Protein AF-Q61IX2-F1 (afdb_monomer)

Sequence (145 aa):
MGKKSEKKVVEETMEVDEQPAVEPEAVPEEEPEVEDEDLNVPKKKKMEILDPKSFEQDPSNLTLILYEEDHTIGNSIKHILSRMDEVEFCGYNVPHPLEDKILFRVQTKDGINALEVLVKAFESVEQVFSTIRGKFEAAYEKSIA

Secondary structure (DSSP, 8-state):
--------------------------------------TTS----SEEES-HHHHHH-TTEEEEEEET--HHHHHHHHHHHTT-TTEEEEEEE-S-TTS-EEEEEEEEPTTS-HHHHHHHHHHHHHHHHHHHHHHHHHHHHHHH-

Radius of gyration: 29.68 Å; Cα contacts (8 Å, |Δi|>4): 144; chains: 1; bounding box: 91×35×75 Å

Nearest PDB structures (foldseek):
  8bws-assembly1_K  TM=9.337E-01  e=1.322E-09  Saccharomyces cerevisiae S288C
  7aoc-assembly1_K  TM=9.632E-01  e=2.672E-09  Schizosaccharomyces pombe 972h-
  7ae1-assembly1_K  TM=9.521E-01  e=2.672E-09  Homo sapiens
  7vba-asse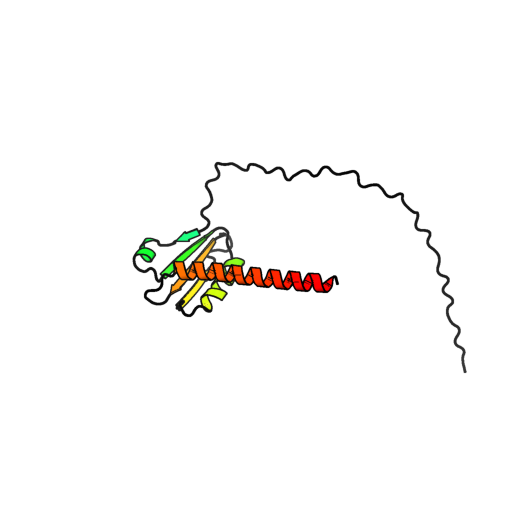mbly1_K  TM=9.266E-01  e=3.451E-09  Homo sapiens
  6eu2-assembly1_K  TM=9.267E-01  e=1.091E-08  Saccharomyces cerevisiae S288C

Mean predicted aligned error: 14.96 Å

Organism: Caenorhabditis briggsae (NCBI:txid6238)

Foldseek 3Di:
DDDDDDDDDDPDDDPDPPDPPPDPDPDPPPDPPPPPPDPPDDPPDQKDWPDVPVCVVAQQKTKMKGAQDDCPVQVLLQVQLVPDPQWPDWHKDDPDPVGRIIIIITGGPGPDGRVVSSVVSVVVSVVVVVVVVVVVVVVVVVVVD

InterPro domains:
  IPR008193 DNA-directed RNA polymerase Rpb11, 13-16kDa subunit, conserved site [PS01154] (66-97)
  IPR009025 DNA-directed RNA polymerase, RBP11-like dimerisation domain [PF13656] (62-133)
  IPR022905 DNA-directed RNA polymerase subunit Rpo11-like [MF_00261] (54-136)
  IPR033898 DNA-directed RNA polymerases I and III subunit AC19 [cd07029] (53-136)
  IPR036603 RNA polymerase, RBP11-like subunit [G3DSA:3.30.1360.10] (30-145)
  IPR036603 RNA polymerase, RBP11-like subunit [SSF55257] (32-142)

Structure (mmCIF, N/CA/C/O backbone):
data_AF-Q61IX2-F1
#
_entry.id   AF-Q61IX2-F1
#
loop_
_atom_site.group_PDB
_atom_site.id
_atom_site.type_symbol
_atom_site.label_atom_id
_atom_site.label_alt_id
_atom_site.label_comp_id
_atom_site.label_asym_id
_atom_site.label_entity_id
_atom_site.label_seq_id
_atom_site.pdbx_PDB_ins_code
_atom_site.Cartn_x
_atom_site.Cartn_y
_atom_site.Cartn_z
_atom_site.occupancy
_atom_site.B_iso_or_equiv
_atom_site.auth_seq_id
_atom_site.auth_comp_id
_atom_site.auth_asym_id
_atom_site.auth_atom_id
_atom_site.pdbx_PDB_model_num
ATOM 1 N N . MET A 1 1 ? 62.665 -6.419 -41.993 1.00 43.19 1 MET A N 1
ATOM 2 C CA . MET A 1 1 ? 62.698 -6.007 -43.415 1.00 43.19 1 MET A CA 1
ATOM 3 C C . MET A 1 1 ? 61.595 -6.760 -44.144 1.00 43.19 1 MET A C 1
ATOM 5 O O . MET A 1 1 ? 61.631 -7.977 -44.150 1.00 43.19 1 MET A O 1
ATOM 9 N N . GLY A 1 2 ? 60.594 -6.056 -44.669 1.00 45.53 2 GLY A N 1
ATOM 10 C CA . GLY A 1 2 ? 59.418 -6.642 -45.326 1.00 45.53 2 GLY A CA 1
ATOM 11 C C . GLY A 1 2 ? 58.268 -5.641 -45.261 1.00 45.53 2 GLY A C 1
ATOM 12 O O . GLY A 1 2 ? 57.811 -5.312 -44.174 1.00 45.53 2 GLY A O 1
ATOM 13 N N . LYS A 1 3 ? 57.944 -5.040 -46.405 1.00 47.34 3 LYS A N 1
ATOM 14 C CA . LYS A 1 3 ? 57.267 -3.745 -46.567 1.00 47.34 3 LYS A CA 1
ATOM 15 C C . LYS A 1 3 ? 55.756 -3.803 -46.282 1.00 47.34 3 LYS A C 1
ATOM 17 O O . LYS A 1 3 ? 55.086 -4.728 -46.724 1.00 47.34 3 LYS A O 1
ATOM 22 N N . LYS A 1 4 ? 55.238 -2.755 -45.623 1.00 41.38 4 LYS A N 1
ATOM 23 C CA . LYS A 1 4 ? 53.831 -2.321 -45.695 1.00 41.38 4 LYS A CA 1
ATOM 24 C C . LYS A 1 4 ? 53.528 -1.811 -47.110 1.00 41.38 4 LYS A 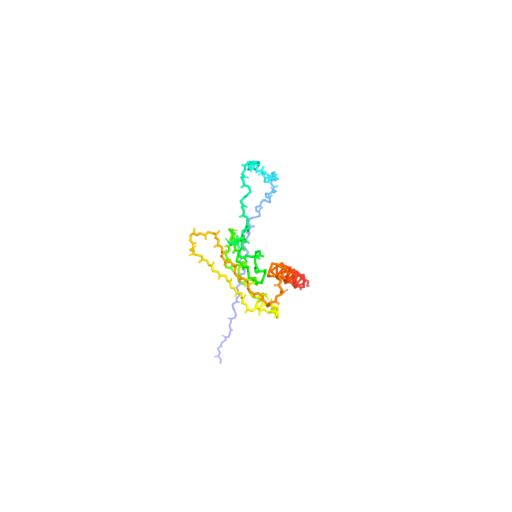C 1
ATOM 26 O O . LYS A 1 4 ? 54.336 -1.076 -47.674 1.00 41.38 4 LYS A O 1
ATOM 31 N N . SER A 1 5 ? 52.347 -2.129 -47.623 1.00 47.53 5 SER A N 1
ATOM 32 C CA . SER A 1 5 ? 51.704 -1.410 -48.727 1.00 47.53 5 SER A CA 1
ATOM 33 C C . SER A 1 5 ? 50.213 -1.333 -48.426 1.00 47.53 5 SER A C 1
ATOM 35 O O . SER A 1 5 ? 49.546 -2.356 -48.272 1.00 47.53 5 SER A O 1
ATOM 37 N N . GLU A 1 6 ? 49.749 -0.101 -48.250 1.00 50.16 6 GLU A N 1
ATOM 38 C CA . GLU A 1 6 ? 48.395 0.288 -47.875 1.00 50.16 6 GLU A CA 1
ATOM 39 C C . GLU A 1 6 ? 47.384 0.024 -48.997 1.00 50.16 6 GLU A C 1
ATOM 41 O O . GLU A 1 6 ? 47.675 0.173 -50.184 1.00 50.16 6 GLU A O 1
ATOM 46 N N . LYS A 1 7 ? 46.175 -0.370 -48.583 1.00 49.75 7 LYS A N 1
ATOM 47 C CA . LYS A 1 7 ? 44.985 -0.482 -49.426 1.00 49.75 7 LYS A CA 1
ATOM 48 C C . LYS A 1 7 ? 44.534 0.914 -49.856 1.00 49.75 7 LYS A C 1
ATOM 50 O O . LYS A 1 7 ? 44.231 1.748 -49.010 1.00 49.75 7 LYS A O 1
ATOM 55 N N . LYS A 1 8 ? 44.393 1.115 -51.164 1.00 46.44 8 LYS A N 1
ATOM 56 C CA . LYS A 1 8 ? 43.572 2.175 -51.749 1.00 46.44 8 LYS A CA 1
ATOM 57 C C . LYS A 1 8 ? 42.195 1.562 -52.018 1.00 46.44 8 LYS A C 1
ATOM 59 O O . LYS A 1 8 ? 42.052 0.795 -52.965 1.00 46.44 8 LYS A O 1
ATOM 64 N N . VAL A 1 9 ? 41.228 1.807 -51.134 1.00 43.03 9 VAL A N 1
ATOM 65 C CA . VAL A 1 9 ? 39.820 1.470 -51.389 1.00 43.03 9 VAL A CA 1
ATOM 66 C C . VAL A 1 9 ? 39.238 2.654 -52.147 1.00 43.03 9 VAL A C 1
ATOM 68 O O . VAL A 1 9 ? 39.259 3.778 -51.658 1.00 43.03 9 VAL A O 1
ATOM 71 N N . VAL A 1 10 ? 38.850 2.395 -53.391 1.00 45.44 10 VAL A N 1
ATOM 72 C CA . VAL A 1 10 ? 38.108 3.324 -54.239 1.00 45.44 10 VAL A CA 1
ATOM 73 C C . VAL A 1 10 ? 36.664 3.248 -53.762 1.00 45.44 10 VAL A C 1
ATOM 75 O O . VAL A 1 10 ? 36.074 2.172 -53.777 1.00 45.44 10 VAL A O 1
ATOM 78 N N . GLU A 1 11 ? 36.157 4.364 -53.254 1.00 38.62 11 GLU A N 1
ATOM 79 C CA . GLU A 1 11 ? 34.761 4.522 -52.867 1.00 38.62 11 GLU A CA 1
ATOM 80 C C . GLU A 1 11 ? 33.942 4.615 -54.157 1.00 38.62 11 GLU A C 1
ATOM 82 O O . GLU A 1 11 ? 34.080 5.555 -54.941 1.00 38.62 11 GLU A O 1
ATOM 87 N N . GLU A 1 12 ? 33.185 3.558 -54.430 1.00 40.25 12 GLU A N 1
ATOM 88 C CA . GLU A 1 12 ? 32.249 3.472 -55.540 1.00 40.25 12 GLU A CA 1
ATOM 89 C C . GLU A 1 12 ? 31.024 4.304 -55.155 1.00 40.25 12 GLU A C 1
ATOM 91 O O . GLU A 1 12 ? 30.268 3.954 -54.248 1.00 40.25 12 GLU A O 1
ATOM 96 N N . THR A 1 13 ? 30.879 5.465 -55.789 1.00 40.97 13 THR A N 1
ATOM 97 C CA . THR A 1 13 ? 29.699 6.317 -55.667 1.00 40.97 13 THR A CA 1
ATOM 98 C C . THR A 1 13 ? 28.502 5.571 -56.251 1.00 40.97 13 THR A C 1
ATOM 100 O O . THR A 1 13 ? 28.341 5.522 -57.469 1.00 40.97 13 THR A O 1
ATOM 103 N N . MET A 1 14 ? 27.677 4.971 -55.390 1.00 43.91 14 MET A N 1
ATOM 104 C CA . MET A 1 14 ? 26.322 4.566 -55.758 1.00 43.91 14 MET A CA 1
ATOM 105 C C . MET A 1 14 ? 25.481 5.833 -55.905 1.00 43.91 14 MET A C 1
ATOM 107 O O . MET A 1 14 ? 25.145 6.484 -54.916 1.00 43.91 14 MET A O 1
ATOM 111 N N . GLU A 1 15 ? 25.172 6.187 -57.151 1.00 48.50 15 GLU A N 1
ATOM 112 C CA . GLU A 1 15 ? 24.093 7.113 -57.484 1.00 48.50 15 GLU A CA 1
ATOM 113 C C . GLU A 1 15 ? 22.786 6.517 -56.944 1.00 48.50 15 GLU A C 1
ATOM 115 O O . GLU A 1 15 ? 22.283 5.512 -57.447 1.00 48.50 15 GLU A O 1
ATOM 120 N N . VAL A 1 16 ? 22.278 7.091 -55.853 1.00 51.53 16 VAL A N 1
ATOM 121 C CA . VAL A 1 16 ? 20.935 6.795 -55.358 1.00 51.53 16 VAL A CA 1
ATOM 122 C C . VAL A 1 16 ? 19.988 7.671 -56.163 1.00 51.53 16 VAL A C 1
ATOM 124 O O . VAL A 1 16 ? 20.018 8.892 -56.036 1.00 51.53 16 VAL A O 1
ATOM 127 N N . ASP A 1 17 ? 19.214 7.020 -57.027 1.00 44.38 17 ASP A N 1
ATOM 128 C CA . ASP A 1 17 ? 18.154 7.608 -57.841 1.00 44.38 17 ASP A CA 1
ATOM 129 C C . ASP A 1 17 ? 17.212 8.425 -56.940 1.00 44.38 17 ASP A C 1
ATOM 131 O O . ASP A 1 17 ? 16.571 7.894 -56.025 1.00 44.38 17 ASP A O 1
ATOM 135 N N . GLU A 1 18 ? 17.217 9.739 -57.151 1.00 49.28 18 GLU A N 1
ATOM 136 C CA . GLU A 1 18 ? 16.439 10.727 -56.414 1.00 49.28 18 GLU A CA 1
ATOM 137 C C . GLU A 1 18 ? 14.973 10.565 -56.826 1.00 49.28 18 GLU A C 1
ATOM 139 O O . GLU A 1 18 ? 14.487 11.189 -57.770 1.00 49.28 18 GLU A O 1
ATOM 144 N N . GLN A 1 19 ? 14.261 9.660 -56.148 1.00 52.44 19 GLN A N 1
ATOM 145 C CA . GLN A 1 19 ? 12.817 9.555 -56.316 1.00 52.44 19 GLN A CA 1
ATOM 146 C C . GLN A 1 19 ? 12.179 10.894 -55.928 1.00 52.44 19 GLN A C 1
ATOM 148 O O . GLN A 1 19 ? 12.500 11.437 -54.865 1.00 52.44 19 GLN A O 1
ATOM 153 N N . PRO A 1 20 ? 11.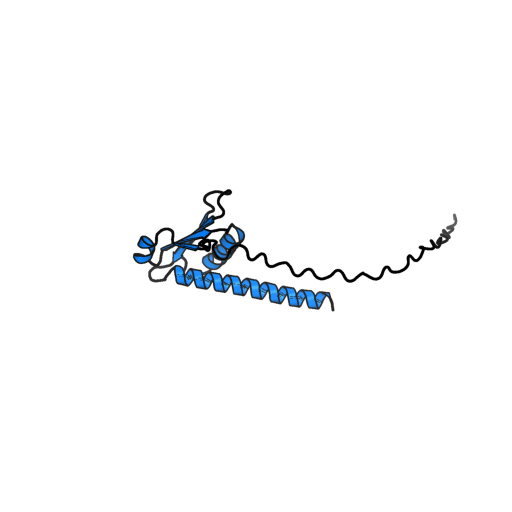280 11.438 -56.767 1.00 48.09 20 PRO A N 1
ATOM 154 C CA . PRO A 1 20 ? 10.641 12.707 -56.480 1.00 48.09 20 PRO A CA 1
ATOM 155 C C . PRO A 1 20 ? 9.871 12.577 -55.167 1.00 48.09 20 PRO A C 1
ATOM 157 O O . PRO A 1 20 ? 9.163 11.591 -54.949 1.00 48.09 20 PRO A O 1
ATOM 160 N N . ALA A 1 21 ? 10.034 13.571 -54.294 1.00 48.34 21 ALA A N 1
ATOM 161 C CA . ALA A 1 21 ? 9.266 13.691 -53.069 1.00 48.34 21 ALA A CA 1
ATOM 162 C C . ALA A 1 21 ? 7.772 13.619 -53.413 1.00 48.34 21 ALA A C 1
ATOM 164 O O . ALA A 1 21 ? 7.223 14.527 -54.037 1.00 48.34 21 ALA A O 1
ATOM 165 N N . VAL A 1 22 ? 7.130 12.514 -53.039 1.00 52.62 22 VAL A N 1
ATOM 166 C CA . VAL A 1 22 ? 5.674 12.418 -53.033 1.00 52.62 22 VAL A CA 1
ATOM 167 C C . VAL A 1 22 ? 5.228 13.320 -51.892 1.00 52.62 22 VAL A C 1
ATOM 169 O O . VAL A 1 22 ? 5.475 13.013 -50.725 1.00 52.62 22 VAL A O 1
ATOM 172 N N . GLU A 1 23 ? 4.664 14.479 -52.235 1.00 54.22 23 GLU A N 1
ATOM 173 C CA . GLU A 1 23 ? 4.002 15.340 -51.261 1.00 54.22 23 GLU A CA 1
ATOM 174 C C . GLU A 1 23 ? 2.971 14.489 -50.508 1.00 54.22 23 GLU A C 1
ATOM 176 O O . GLU A 1 23 ? 2.220 13.748 -51.152 1.00 54.22 23 GLU A O 1
ATOM 181 N N . PRO A 1 24 ? 2.944 14.527 -49.165 1.00 54.75 24 PRO A N 1
ATOM 182 C CA . PRO A 1 24 ? 1.916 13.820 -48.430 1.00 54.75 24 PRO A CA 1
ATOM 183 C C . PRO A 1 24 ? 0.574 14.440 -48.825 1.00 54.75 24 PRO A C 1
ATOM 185 O O . PRO A 1 24 ? 0.288 15.585 -48.469 1.00 54.75 24 PRO A O 1
ATOM 188 N N . GLU A 1 25 ? -0.233 13.703 -49.594 1.00 52.75 25 GLU A N 1
ATOM 189 C CA . GLU A 1 25 ? -1.646 14.028 -49.747 1.00 52.75 25 GLU A CA 1
ATOM 190 C C . GLU A 1 25 ? -2.222 14.159 -48.339 1.00 52.75 25 GLU A C 1
ATOM 192 O O . GLU A 1 25 ? -2.032 13.278 -47.495 1.00 52.75 25 GLU A O 1
ATOM 197 N N . ALA A 1 26 ? -2.855 15.301 -48.072 1.00 52.34 26 ALA A N 1
ATOM 198 C CA . ALA A 1 26 ? -3.510 15.580 -46.811 1.00 52.34 26 ALA A CA 1
ATOM 199 C C . ALA A 1 26 ? -4.562 14.494 -46.564 1.00 52.34 26 ALA A C 1
ATOM 201 O O . ALA A 1 26 ? -5.660 14.540 -47.121 1.00 52.34 26 ALA A O 1
ATOM 202 N N . VAL A 1 27 ? -4.201 13.495 -45.758 1.00 57.34 27 VAL A N 1
ATOM 203 C CA . VAL A 1 27 ? -5.156 12.548 -45.199 1.00 57.34 27 VAL A CA 1
ATOM 204 C C . VAL A 1 27 ? -6.098 13.404 -44.355 1.00 57.34 27 VAL A C 1
ATOM 206 O O . VAL A 1 27 ? -5.606 14.120 -43.477 1.00 57.34 27 VAL A O 1
ATOM 209 N N . PRO A 1 28 ? -7.410 13.423 -44.645 1.00 53.06 28 PRO A N 1
ATOM 210 C CA . PRO A 1 28 ? -8.338 14.095 -43.759 1.00 53.06 28 PRO A CA 1
ATOM 211 C C . PRO A 1 28 ? -8.152 13.464 -42.381 1.00 53.06 28 PRO A C 1
ATOM 213 O O . PRO A 1 28 ? -8.166 12.239 -42.265 1.00 53.06 28 PRO A O 1
ATOM 216 N N . GLU A 1 29 ? -7.906 14.288 -41.363 1.00 57.00 29 GLU A N 1
ATOM 217 C CA . GLU A 1 29 ? -8.040 13.853 -39.979 1.00 57.00 29 GLU A CA 1
ATOM 218 C C . GLU A 1 29 ? -9.495 13.396 -39.826 1.00 57.00 29 GLU A C 1
ATOM 220 O O . GLU A 1 29 ? -10.401 14.213 -39.672 1.00 57.00 29 GLU A O 1
ATOM 225 N N . GLU A 1 30 ? -9.740 12.091 -39.967 1.00 47.88 30 GLU A N 1
ATOM 226 C CA . GLU A 1 30 ? -10.919 11.473 -39.384 1.00 47.88 30 GLU A CA 1
ATOM 227 C C . GLU A 1 30 ? -10.760 11.698 -37.882 1.00 47.88 30 GLU A C 1
ATOM 229 O O . GLU A 1 30 ? -9.975 11.022 -37.209 1.00 47.88 30 GLU A O 1
ATOM 234 N N . GLU A 1 31 ? -11.440 12.734 -37.374 1.00 49.03 31 GLU A N 1
ATOM 235 C CA . GLU A 1 31 ? -11.744 12.832 -35.954 1.00 49.03 31 GLU A CA 1
ATOM 236 C C . GLU A 1 31 ? -12.229 11.446 -35.530 1.00 49.03 31 GLU A C 1
ATOM 238 O O . GLU A 1 31 ? -13.038 10.862 -36.259 1.00 49.03 31 GLU A O 1
ATOM 243 N N . PRO A 1 32 ? -11.728 10.884 -34.416 1.00 47.41 32 PRO A N 1
ATOM 244 C CA . PRO A 1 32 ? -12.290 9.643 -33.924 1.00 47.41 32 PRO A CA 1
ATOM 245 C C . PRO A 1 32 ? -13.782 9.909 -33.773 1.00 47.41 32 PRO A C 1
ATOM 247 O O . PRO A 1 32 ? -14.165 10.760 -32.965 1.00 47.41 32 PRO A O 1
ATOM 250 N N . GLU A 1 33 ? -14.594 9.257 -34.613 1.00 45.25 33 GLU A N 1
ATOM 251 C CA . GLU A 1 33 ? -16.035 9.267 -34.459 1.00 45.25 33 GLU A CA 1
ATOM 252 C C . GLU A 1 33 ? -16.247 8.852 -33.014 1.00 45.25 33 GLU A C 1
ATOM 254 O O . GLU A 1 33 ? -15.889 7.746 -32.599 1.00 45.25 33 GLU A O 1
ATOM 259 N N . VAL A 1 34 ? -16.697 9.813 -32.210 1.00 50.91 34 VAL A N 1
ATOM 260 C CA . VAL A 1 34 ? -17.168 9.535 -30.871 1.00 50.91 34 VAL A 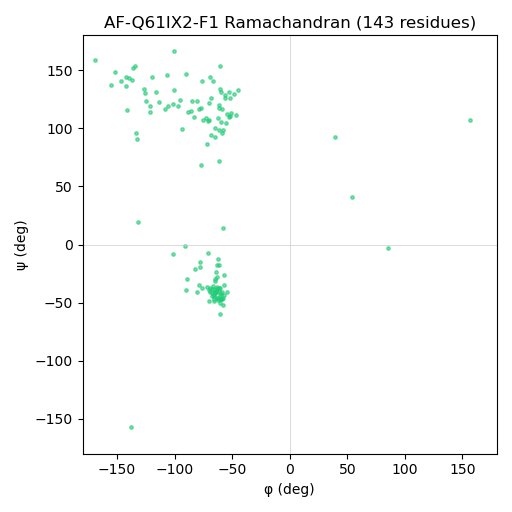CA 1
ATOM 261 C C . VAL A 1 34 ? -18.385 8.677 -31.138 1.00 50.91 34 VAL A C 1
ATOM 263 O O . VAL A 1 34 ? -19.457 9.193 -31.443 1.00 50.91 34 VAL A O 1
ATOM 266 N N . GLU A 1 35 ? -18.188 7.360 -31.149 1.00 42.28 35 GLU A N 1
ATOM 267 C CA . GLU A 1 35 ? -19.289 6.436 -31.029 1.00 42.28 35 GLU A CA 1
ATOM 268 C C . GLU A 1 35 ? -19.971 6.865 -29.735 1.00 42.28 35 GLU A C 1
ATOM 270 O O . GLU A 1 35 ? -19.435 6.712 -28.634 1.00 42.28 35 GLU A O 1
ATOM 275 N N . ASP A 1 36 ? -21.116 7.530 -29.892 1.00 41.00 36 ASP A N 1
ATOM 276 C CA . ASP A 1 36 ? -22.101 7.738 -28.849 1.00 41.00 36 ASP A CA 1
ATOM 277 C C . ASP A 1 36 ? -22.576 6.335 -28.432 1.00 41.00 36 ASP A C 1
ATOM 279 O O . ASP A 1 36 ? -23.667 5.886 -28.786 1.00 41.00 36 ASP A O 1
ATOM 283 N N . GLU A 1 37 ? -21.708 5.592 -27.740 1.00 46.78 37 GLU A N 1
ATOM 284 C CA . GLU A 1 37 ? -21.982 4.276 -27.194 1.00 46.78 37 GLU A CA 1
ATOM 285 C C . GLU A 1 37 ? -23.001 4.470 -26.073 1.00 46.78 37 GLU A C 1
ATOM 287 O O . GLU A 1 37 ? -22.679 4.814 -24.936 1.00 46.78 37 GLU A O 1
ATOM 292 N N . ASP A 1 38 ? -24.264 4.311 -26.461 1.00 44.44 38 ASP A N 1
ATOM 293 C CA . ASP A 1 38 ? -25.434 4.100 -25.626 1.00 44.44 38 ASP A CA 1
ATOM 294 C C . ASP A 1 38 ? -25.453 4.924 -24.325 1.00 44.44 38 ASP A C 1
ATOM 296 O O . ASP A 1 38 ? -25.099 4.462 -23.236 1.00 44.44 38 ASP A O 1
ATOM 300 N N . LEU A 1 39 ? -26.075 6.106 -24.389 1.00 53.28 39 LEU A N 1
ATOM 301 C CA . LEU A 1 39 ? -26.510 6.910 -23.230 1.00 53.28 39 LEU A CA 1
ATOM 302 C C . LEU A 1 39 ? -27.492 6.176 -22.271 1.00 53.28 39 LEU A C 1
ATOM 304 O O . LEU A 1 39 ? -28.109 6.804 -21.410 1.00 53.28 39 LEU A O 1
ATOM 308 N N . ASN A 1 40 ? -27.632 4.850 -22.380 1.00 51.81 40 ASN A N 1
ATOM 309 C CA . ASN A 1 40 ? -28.405 3.983 -21.496 1.00 51.81 40 ASN A CA 1
ATOM 310 C C . ASN A 1 40 ? -27.646 2.718 -21.023 1.00 51.81 40 ASN A C 1
ATOM 312 O O . ASN A 1 40 ? -28.274 1.773 -20.539 1.00 51.81 40 ASN A O 1
ATOM 316 N N . VAL A 1 41 ? -26.308 2.679 -21.098 1.00 45.66 41 VAL A N 1
ATOM 317 C CA . VAL A 1 41 ? -25.534 1.675 -20.347 1.00 45.66 41 VAL A CA 1
ATOM 318 C C . VAL A 1 41 ? -25.618 2.027 -18.854 1.00 45.66 41 VAL A C 1
ATOM 320 O O . VAL A 1 41 ? -25.233 3.136 -18.467 1.00 45.66 41 VAL A O 1
ATOM 323 N N . PRO A 1 42 ? -26.112 1.136 -17.969 1.00 51.59 42 PRO A N 1
ATOM 324 C CA . PRO A 1 42 ? -26.066 1.399 -16.538 1.00 51.59 42 PRO A CA 1
ATOM 325 C C . PRO A 1 42 ? -24.602 1.599 -16.151 1.00 51.59 42 PRO A C 1
ATOM 327 O O . PRO A 1 42 ? -23.800 0.679 -16.317 1.00 51.59 42 PRO A O 1
ATOM 330 N N . LYS A 1 43 ? -24.246 2.801 -15.667 1.00 61.16 43 LYS A N 1
ATOM 331 C CA . LYS A 1 43 ? -22.883 3.108 -15.209 1.00 61.16 43 LYS A CA 1
ATOM 332 C C . LYS A 1 43 ? -22.417 1.972 -14.306 1.00 61.16 43 LYS A C 1
ATOM 334 O O . LYS A 1 43 ? -22.972 1.781 -13.219 1.00 61.16 43 LYS A O 1
ATOM 339 N N . LYS A 1 44 ? -21.438 1.195 -14.775 1.00 69.94 44 LYS A N 1
ATOM 340 C CA . LYS A 1 44 ? -20.885 0.083 -14.006 1.00 69.94 44 LYS A CA 1
ATOM 341 C C . LYS A 1 44 ? -20.388 0.642 -12.675 1.00 69.94 44 LYS A C 1
ATOM 343 O O . LYS A 1 44 ? -19.681 1.651 -12.640 1.00 69.94 44 LYS A O 1
ATOM 348 N N . LYS A 1 45 ? -20.804 0.030 -11.565 1.00 83.56 45 LYS A N 1
ATOM 349 C CA . LYS A 1 45 ? -20.319 0.418 -10.237 1.00 83.56 45 LYS A CA 1
ATOM 350 C C . LYS A 1 45 ? -18.808 0.200 -10.215 1.00 83.56 45 LYS A C 1
ATOM 352 O O . LYS A 1 45 ? -18.371 -0.932 -10.364 1.00 83.56 45 LYS A O 1
ATOM 357 N N . LYS A 1 46 ? -18.020 1.260 -10.023 1.00 89.56 46 LYS A N 1
ATOM 358 C CA . LYS A 1 46 ? -16.556 1.144 -9.926 1.00 89.56 46 LYS A CA 1
ATOM 359 C C . LYS A 1 46 ? -16.108 0.649 -8.550 1.00 89.56 46 LYS A C 1
ATOM 361 O O . LYS A 1 46 ? -15.139 -0.093 -8.445 1.00 89.56 46 LYS A O 1
ATOM 366 N N . MET A 1 47 ? -16.828 1.045 -7.499 1.00 92.00 47 MET A N 1
ATOM 367 C CA . MET A 1 47 ? -16.493 0.741 -6.107 1.00 92.00 47 MET A CA 1
ATOM 368 C C . MET A 1 47 ? -17.754 0.396 -5.308 1.00 92.00 47 MET A C 1
ATOM 370 O O . MET A 1 47 ? -18.807 1.002 -5.514 1.00 92.00 47 MET A O 1
ATOM 374 N N . GLU A 1 48 ? -17.646 -0.554 -4.383 1.00 93.81 48 GLU A N 1
ATOM 375 C CA . GLU A 1 48 ? -18.725 -0.965 -3.476 1.00 93.81 48 GLU A CA 1
ATOM 376 C C . GLU A 1 48 ? -18.157 -1.378 -2.112 1.00 93.81 48 GLU A C 1
ATOM 378 O O . GLU A 1 48 ? -17.116 -2.023 -2.043 1.00 93.81 48 GLU A O 1
ATOM 383 N N . ILE A 1 49 ? -18.831 -1.023 -1.016 1.00 95.12 49 ILE A N 1
ATOM 384 C CA . ILE A 1 49 ? -18.488 -1.530 0.321 1.00 95.12 49 ILE A CA 1
ATOM 385 C C . ILE A 1 49 ? -19.087 -2.933 0.456 1.00 95.12 49 ILE A C 1
ATOM 387 O O . ILE A 1 49 ? -20.296 -3.091 0.301 1.00 95.12 49 ILE A O 1
ATOM 391 N N . LEU A 1 50 ? -18.255 -3.939 0.747 1.00 92.56 50 LEU A N 1
ATOM 392 C CA . LEU A 1 50 ? -18.677 -5.345 0.818 1.00 92.56 50 LEU A CA 1
ATOM 393 C C . LEU A 1 50 ? -19.751 -5.575 1.895 1.00 92.56 50 LEU A C 1
ATOM 395 O O . LEU A 1 50 ? -20.724 -6.283 1.650 1.00 92.56 50 LEU A O 1
ATOM 399 N N . ASP A 1 51 ? -19.570 -4.981 3.076 1.00 92.44 51 ASP A N 1
ATOM 400 C CA . ASP A 1 51 ? -20.532 -5.042 4.179 1.00 92.44 51 ASP A CA 1
ATOM 401 C C . ASP A 1 51 ? -20.772 -3.641 4.769 1.00 92.44 51 ASP A C 1
ATOM 403 O O . ASP A 1 51 ? -20.055 -3.213 5.681 1.00 92.44 51 ASP A O 1
ATOM 407 N N . PRO A 1 52 ? -21.772 -2.899 4.260 1.00 93.25 52 PRO A N 1
ATOM 408 C CA . PRO A 1 52 ? -22.073 -1.562 4.761 1.00 93.25 52 PRO A CA 1
ATOM 409 C C . PRO A 1 52 ? -22.560 -1.574 6.216 1.00 93.25 52 PRO A C 1
ATOM 411 O O . PRO A 1 52 ? -22.288 -0.631 6.951 1.00 93.25 52 PRO A O 1
ATOM 414 N N . LYS A 1 53 ? -23.218 -2.650 6.674 1.00 93.19 53 LYS A N 1
ATOM 415 C CA . LYS A 1 53 ? -23.726 -2.734 8.053 1.00 93.19 53 LYS A CA 1
ATOM 416 C C . LYS A 1 53 ? -22.591 -2.874 9.058 1.00 93.19 53 LYS A C 1
ATOM 418 O O . LYS A 1 53 ? -22.664 -2.293 10.137 1.00 93.19 53 LYS A O 1
ATOM 423 N N . SER A 1 54 ? -21.560 -3.647 8.712 1.00 92.19 54 SER A N 1
ATOM 424 C CA . SER A 1 54 ? -20.361 -3.755 9.545 1.00 92.19 54 SER A CA 1
ATOM 425 C C . SER A 1 54 ? -19.615 -2.424 9.614 1.00 92.19 54 SER A C 1
ATOM 427 O O . SER A 1 54 ? -19.173 -2.044 10.693 1.00 92.19 54 SER A O 1
ATOM 429 N N . PHE A 1 55 ? -19.510 -1.703 8.494 1.00 92.50 55 PHE A N 1
ATOM 430 C CA . PHE A 1 55 ? -18.831 -0.406 8.448 1.00 92.50 55 PHE A CA 1
ATOM 431 C C . PHE A 1 55 ? -19.562 0.681 9.258 1.00 92.50 55 PHE A C 1
ATOM 433 O O . PHE A 1 55 ? -18.922 1.502 9.907 1.00 92.50 55 PHE A O 1
ATOM 440 N N . GLU A 1 56 ? -20.899 0.672 9.280 1.00 92.56 56 GLU A N 1
ATOM 441 C CA . GLU A 1 56 ? -21.691 1.589 10.118 1.00 92.56 56 GLU A CA 1
ATOM 442 C C . GLU A 1 56 ? -21.494 1.353 11.626 1.00 92.56 56 GLU A C 1
ATOM 444 O O . GLU A 1 56 ? -21.585 2.295 12.413 1.00 92.56 56 GLU A O 1
ATOM 449 N N . GLN A 1 57 ? -21.240 0.107 12.040 1.00 93.19 57 GLN A N 1
ATOM 450 C CA . GLN A 1 57 ? -20.992 -0.241 13.445 1.00 93.19 57 GLN A CA 1
ATOM 451 C C . GLN A 1 57 ? -19.557 0.069 13.872 1.00 93.19 57 GLN A C 1
ATOM 453 O O . GLN A 1 57 ? -19.341 0.552 14.983 1.00 93.19 57 GLN A O 1
ATOM 458 N N . ASP A 1 58 ? -18.595 -0.219 12.997 1.00 93.50 58 ASP A N 1
ATOM 459 C CA . ASP A 1 58 ? -17.175 -0.002 13.230 1.00 93.50 58 ASP A CA 1
ATOM 460 C C . ASP A 1 58 ? -16.531 0.682 12.010 1.00 93.50 58 ASP A C 1
ATOM 462 O O . ASP A 1 58 ? -16.124 0.008 11.057 1.00 93.50 58 ASP A O 1
ATOM 466 N N . PRO A 1 59 ? -16.396 2.023 12.029 1.00 94.19 59 PRO A N 1
ATOM 467 C CA . PRO A 1 59 ? -15.810 2.767 10.918 1.00 94.19 59 PRO A CA 1
ATOM 468 C C . PRO A 1 59 ? -14.297 2.543 10.781 1.00 94.19 59 PRO A C 1
ATOM 470 O O . PRO A 1 59 ? -13.705 3.009 9.806 1.00 94.19 59 PRO A O 1
ATOM 473 N N . SER A 1 60 ? -13.653 1.848 11.728 1.00 95.62 60 SER A N 1
ATOM 474 C CA . SER A 1 60 ? -12.223 1.527 11.652 1.00 95.62 60 SER A CA 1
ATOM 475 C C . SER A 1 60 ? -11.917 0.366 10.701 1.00 95.62 60 SER A C 1
ATOM 477 O O . SER A 1 60 ? -10.770 0.180 10.296 1.00 95.62 60 SER A O 1
ATOM 479 N N . ASN A 1 61 ? -12.931 -0.408 10.297 1.00 95.50 61 ASN A N 1
ATOM 480 C CA . ASN A 1 61 ? -12.766 -1.595 9.468 1.00 95.50 61 ASN A CA 1
ATOM 481 C C . ASN A 1 61 ? -13.566 -1.475 8.172 1.00 95.50 61 ASN A C 1
ATOM 483 O O . ASN A 1 61 ? -14.795 -1.486 8.168 1.00 95.50 61 ASN A O 1
ATOM 487 N N . LEU A 1 62 ? -12.854 -1.400 7.050 1.00 95.75 62 LEU A N 1
ATOM 488 C CA . LEU A 1 62 ? -13.448 -1.226 5.733 1.00 95.75 62 LEU A CA 1
ATOM 489 C C . LEU A 1 62 ? -12.978 -2.327 4.784 1.00 95.75 62 LEU A C 1
ATOM 491 O O . LEU A 1 62 ? -11.782 -2.565 4.624 1.00 95.75 62 LEU A O 1
ATOM 495 N N . THR A 1 63 ? -13.929 -2.966 4.102 1.00 96.06 63 THR A N 1
ATOM 496 C CA . THR A 1 63 ? -13.652 -3.846 2.960 1.00 96.06 63 THR A CA 1
ATOM 497 C C . THR A 1 63 ? -14.380 -3.325 1.725 1.00 96.06 63 THR A C 1
ATOM 499 O O . THR A 1 63 ? -15.608 -3.246 1.711 1.00 96.06 63 THR A O 1
ATOM 502 N N . LEU A 1 64 ? -13.620 -2.976 0.691 1.00 95.50 64 LEU A N 1
ATOM 503 C CA . LEU A 1 64 ? -14.106 -2.490 -0.594 1.00 95.50 64 LEU A CA 1
ATOM 504 C C . LEU A 1 64 ? -13.949 -3.543 -1.682 1.00 95.50 64 LEU A C 1
ATOM 506 O O . LEU A 1 64 ? -12.965 -4.274 -1.717 1.00 95.50 64 LEU A O 1
ATOM 510 N N . ILE A 1 65 ? -14.895 -3.558 -2.607 1.00 95.62 65 ILE A N 1
ATOM 511 C CA . ILE A 1 65 ? -14.793 -4.209 -3.905 1.00 95.62 65 ILE A CA 1
ATOM 512 C C . ILE A 1 65 ? -14.492 -3.109 -4.919 1.00 95.62 65 ILE A C 1
ATOM 514 O O . ILE A 1 65 ? -15.273 -2.165 -5.049 1.00 95.62 65 ILE A O 1
ATOM 518 N N . LEU A 1 66 ? -13.372 -3.224 -5.625 1.00 94.88 66 LEU A N 1
ATOM 519 C CA . LEU A 1 66 ? -13.042 -2.376 -6.768 1.00 94.88 66 LEU A CA 1
ATOM 520 C C . LEU A 1 66 ? -13.232 -3.211 -8.029 1.00 94.88 66 LEU A C 1
ATOM 522 O O . LEU A 1 66 ? -12.598 -4.255 -8.169 1.00 94.88 66 LEU A O 1
ATOM 526 N N . TYR A 1 67 ? -14.132 -2.778 -8.903 1.00 95.12 67 TYR A N 1
ATOM 527 C CA . TYR A 1 67 ? -14.429 -3.449 -10.165 1.00 95.12 67 TYR A CA 1
ATOM 528 C C . TYR A 1 67 ? -13.524 -2.914 -11.276 1.00 95.12 67 TYR A C 1
ATOM 530 O O . TYR A 1 67 ? -13.192 -1.727 -11.301 1.00 95.12 67 TYR A O 1
ATOM 538 N N . GLU A 1 68 ? -13.159 -3.780 -12.216 1.00 93.75 68 GLU A N 1
ATOM 539 C CA . GLU A 1 68 ? -12.264 -3.474 -13.337 1.00 93.75 68 GLU A CA 1
ATOM 540 C C . GLU A 1 68 ? -10.930 -2.884 -12.849 1.00 93.75 68 GLU A C 1
ATOM 542 O O . GLU A 1 68 ? -10.434 -1.898 -13.384 1.00 93.75 68 GLU A O 1
ATOM 547 N N . GLU A 1 69 ? -10.403 -3.438 -11.759 1.00 94.12 69 GLU A N 1
ATOM 548 C CA . GLU A 1 69 ? -9.128 -3.067 -11.148 1.00 94.12 69 GLU A CA 1
ATOM 549 C C . GLU A 1 69 ? -8.363 -4.333 -10.766 1.00 94.12 69 GLU A C 1
ATOM 551 O O . GLU A 1 69 ? -8.967 -5.362 -10.454 1.00 94.12 69 GLU A O 1
ATOM 556 N N . ASP A 1 70 ? -7.035 -4.249 -10.754 1.00 93.81 70 ASP A N 1
ATOM 557 C CA . ASP A 1 70 ? -6.148 -5.390 -10.545 1.00 93.81 70 ASP A CA 1
ATOM 558 C C . ASP A 1 70 ? -4.965 -5.062 -9.606 1.00 93.81 70 ASP A C 1
ATOM 560 O O . ASP A 1 70 ? -5.002 -4.153 -8.765 1.00 93.81 70 ASP A O 1
ATOM 564 N N . HIS A 1 71 ? -3.883 -5.835 -9.727 1.00 95.38 71 HIS A N 1
ATOM 565 C CA . HIS A 1 71 ? -2.650 -5.647 -8.969 1.00 95.38 71 HIS A CA 1
ATOM 566 C C . HIS A 1 71 ? -2.021 -4.257 -9.128 1.00 95.38 71 HIS A C 1
ATOM 568 O O . HIS A 1 71 ? -1.311 -3.818 -8.218 1.00 95.38 71 HIS A O 1
ATOM 574 N N . THR A 1 72 ? -2.271 -3.568 -10.241 1.00 94.94 72 THR A N 1
ATOM 575 C CA . THR A 1 72 ? -1.673 -2.274 -10.577 1.00 94.94 72 THR A CA 1
ATOM 576 C C . THR A 1 72 ? -2.039 -1.226 -9.531 1.00 94.94 72 THR A C 1
ATOM 578 O O . THR A 1 72 ? -1.166 -0.702 -8.826 1.00 94.94 72 THR A O 1
ATOM 581 N N . ILE A 1 73 ? -3.337 -0.970 -9.350 1.00 93.62 73 ILE A N 1
ATOM 582 C CA . ILE A 1 73 ? -3.809 -0.016 -8.345 1.00 93.62 73 ILE A CA 1
ATOM 583 C C . ILE A 1 73 ? -3.735 -0.609 -6.934 1.00 93.62 73 ILE A C 1
ATOM 585 O O . ILE A 1 73 ? -3.329 0.078 -5.992 1.00 93.62 73 ILE A O 1
ATOM 589 N N . GLY A 1 74 ? -4.038 -1.907 -6.787 1.00 94.69 74 GLY A N 1
ATOM 590 C CA . GLY A 1 74 ? -4.067 -2.583 -5.493 1.00 94.69 74 GLY A CA 1
ATOM 591 C C . GLY A 1 74 ? -2.714 -2.523 -4.786 1.00 94.69 74 GLY A C 1
ATOM 592 O O . GLY A 1 74 ? -2.629 -2.144 -3.616 1.00 94.69 74 GLY A O 1
ATOM 593 N N . ASN A 1 75 ? -1.624 -2.825 -5.498 1.00 95.31 75 ASN A N 1
ATOM 594 C CA . ASN A 1 75 ? -0.285 -2.768 -4.918 1.00 95.31 75 ASN A CA 1
ATOM 595 C C . ASN A 1 75 ? 0.163 -1.329 -4.628 1.00 95.31 75 ASN A C 1
ATOM 597 O O . ASN A 1 75 ? 0.789 -1.087 -3.594 1.00 95.31 75 ASN A O 1
ATOM 601 N N . SER A 1 76 ? -0.189 -0.381 -5.502 1.00 96.00 76 SER A N 1
ATOM 602 C CA . SER A 1 76 ? 0.160 1.036 -5.348 1.00 96.00 76 SER A CA 1
ATOM 603 C C . SER A 1 76 ? -0.432 1.624 -4.065 1.00 96.00 76 SER A C 1
ATOM 605 O O . SER A 1 76 ? 0.301 2.158 -3.230 1.00 96.00 76 SER A O 1
ATOM 607 N N . ILE A 1 77 ? -1.735 1.434 -3.841 1.00 96.00 77 ILE A N 1
ATOM 608 C CA . ILE A 1 77 ? -2.420 1.927 -2.637 1.00 96.00 77 ILE A CA 1
ATOM 609 C C . ILE A 1 77 ? -1.929 1.193 -1.392 1.00 96.00 77 ILE A C 1
ATOM 611 O O . ILE A 1 77 ? -1.629 1.828 -0.380 1.00 96.00 77 ILE A O 1
ATOM 615 N N . LYS A 1 78 ? -1.791 -0.140 -1.455 1.00 96.12 78 LYS A N 1
ATOM 616 C CA . LYS A 1 78 ? -1.289 -0.940 -0.328 1.00 96.12 78 LYS A CA 1
ATOM 617 C C . LYS A 1 78 ? 0.069 -0.424 0.153 1.00 96.12 78 LYS A C 1
ATOM 619 O O . LYS A 1 78 ? 0.308 -0.341 1.357 1.00 96.12 78 LYS A O 1
ATOM 624 N N . HIS A 1 79 ? 0.954 -0.059 -0.773 1.00 96.31 79 HIS A N 1
ATOM 625 C CA . HIS A 1 79 ? 2.278 0.465 -0.452 1.00 96.31 79 HIS A CA 1
ATOM 626 C C . HIS A 1 79 ? 2.218 1.789 0.321 1.00 96.31 79 HIS A C 1
ATOM 628 O O . HIS A 1 79 ? 2.984 1.980 1.267 1.00 96.31 79 HIS A O 1
ATOM 634 N N . ILE A 1 80 ? 1.311 2.686 -0.064 1.00 96.38 80 ILE A N 1
ATOM 635 C CA . ILE A 1 80 ? 1.100 3.966 0.616 1.00 96.38 80 ILE A CA 1
ATOM 636 C C . ILE A 1 80 ? 0.458 3.757 1.991 1.00 96.38 80 ILE A C 1
ATOM 638 O O . ILE A 1 80 ? 0.992 4.248 2.982 1.00 96.38 80 ILE A O 1
ATOM 642 N N . LEU A 1 81 ? -0.612 2.963 2.079 1.00 96.44 81 LEU A N 1
ATOM 643 C CA . LEU A 1 81 ? -1.298 2.687 3.346 1.00 96.44 81 LEU A CA 1
ATOM 644 C C . LEU A 1 81 ? -0.391 2.014 4.376 1.00 96.44 81 LEU A C 1
ATOM 646 O O . LEU A 1 81 ? -0.437 2.367 5.547 1.00 96.44 81 LEU A O 1
ATOM 650 N N . SER A 1 82 ? 0.491 1.106 3.945 1.00 95.06 82 SER A N 1
ATOM 651 C CA . SER A 1 82 ? 1.445 0.431 4.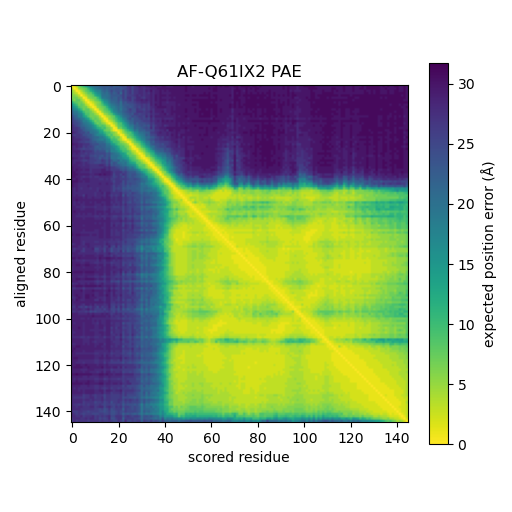843 1.00 95.06 82 SER A CA 1
ATOM 652 C C . SER A 1 82 ? 2.437 1.389 5.522 1.00 95.06 82 SER A C 1
ATOM 654 O O . SER A 1 82 ? 3.164 0.971 6.417 1.00 95.06 82 SER A O 1
ATOM 656 N N . ARG A 1 83 ? 2.531 2.646 5.068 1.00 95.19 83 ARG A N 1
ATOM 657 C CA . ARG A 1 83 ? 3.403 3.683 5.644 1.00 95.19 83 ARG A CA 1
ATOM 658 C C . ARG A 1 83 ? 2.666 4.674 6.535 1.00 95.19 83 ARG A C 1
ATOM 660 O O . ARG A 1 83 ? 3.314 5.529 7.128 1.00 95.19 83 ARG A O 1
ATOM 667 N N . MET A 1 84 ? 1.340 4.618 6.577 1.00 95.12 84 MET A N 1
ATOM 668 C CA . MET A 1 84 ? 0.543 5.518 7.397 1.00 95.12 84 MET A CA 1
ATOM 669 C C . MET A 1 84 ? 0.454 4.956 8.814 1.00 95.12 84 MET A C 1
ATOM 671 O O . MET A 1 84 ? -0.042 3.851 9.006 1.00 95.12 84 MET A O 1
ATOM 675 N N . ASP A 1 85 ? 0.874 5.734 9.813 1.00 95.75 85 ASP A N 1
ATOM 676 C CA . ASP A 1 85 ? 0.851 5.315 11.225 1.00 95.75 85 ASP A CA 1
ATOM 677 C C . ASP A 1 85 ? -0.566 5.018 11.752 1.00 95.75 85 ASP A C 1
ATOM 679 O O . ASP A 1 85 ? -0.728 4.404 12.805 1.00 95.75 85 ASP A O 1
ATOM 683 N N . GLU A 1 86 ? -1.596 5.489 11.054 1.00 95.06 86 GLU A N 1
ATOM 684 C CA . GLU A 1 86 ? -3.017 5.325 11.380 1.00 95.06 86 GLU A CA 1
ATOM 685 C C . GLU A 1 86 ? -3.543 3.925 11.016 1.00 95.06 86 GLU A C 1
ATOM 687 O O . GLU A 1 86 ? -4.568 3.501 11.549 1.00 95.06 86 GLU A O 1
ATOM 692 N N . VAL A 1 87 ? -2.845 3.205 10.129 1.00 96.75 87 VAL A N 1
ATOM 693 C CA . VAL A 1 87 ? -3.255 1.906 9.581 1.00 96.75 87 VAL A CA 1
ATOM 694 C C . VAL A 1 87 ? -2.620 0.776 10.384 1.00 96.75 87 VAL A C 1
ATOM 696 O O . VAL A 1 87 ? -1.400 0.689 10.498 1.00 96.75 87 VAL A O 1
ATOM 699 N N . GLU A 1 88 ? -3.446 -0.126 10.908 1.00 96.06 88 GLU A N 1
ATOM 700 C CA . GLU A 1 88 ? -2.988 -1.342 11.586 1.00 96.06 88 GLU A CA 1
ATOM 701 C C . GLU A 1 88 ? -2.839 -2.507 10.601 1.00 96.06 88 GLU A C 1
ATOM 703 O O . GLU A 1 88 ? -1.870 -3.267 10.653 1.00 96.06 88 GLU A O 1
ATOM 708 N N . PHE A 1 89 ? -3.768 -2.618 9.650 1.00 96.25 89 PHE A N 1
ATOM 709 C CA . PHE A 1 89 ? -3.738 -3.649 8.623 1.00 96.25 89 PHE A CA 1
ATOM 710 C C . PHE A 1 89 ? -4.211 -3.098 7.282 1.00 96.25 89 PHE A C 1
ATOM 712 O O . PHE A 1 89 ? -5.233 -2.422 7.186 1.00 96.25 89 PHE A O 1
ATOM 719 N N . CYS A 1 90 ? -3.500 -3.441 6.213 1.00 96.50 90 CYS A N 1
ATOM 720 C CA . CYS A 1 90 ? -3.989 -3.234 4.858 1.00 96.50 90 CYS A CA 1
ATOM 721 C C . CYS A 1 90 ? -3.589 -4.396 3.950 1.00 96.50 90 CYS A C 1
ATOM 723 O O . CYS A 1 90 ? -2.498 -4.965 4.053 1.00 96.50 90 CYS A O 1
ATOM 725 N N . GLY A 1 91 ? -4.478 -4.745 3.029 1.00 96.81 91 GLY A N 1
ATOM 726 C CA . GLY A 1 91 ? -4.237 -5.801 2.062 1.00 96.81 91 GLY A CA 1
ATOM 727 C C . GLY A 1 91 ? -5.299 -5.817 0.981 1.00 96.81 91 GLY A C 1
ATOM 728 O O . GLY A 1 91 ? -6.400 -5.311 1.171 1.00 96.81 91 GLY A O 1
ATOM 729 N N . TYR A 1 92 ? -4.963 -6.421 -0.152 1.00 96.50 92 TYR A N 1
ATOM 730 C CA . TYR A 1 92 ? -5.932 -6.703 -1.196 1.00 96.50 92 TYR A CA 1
ATOM 731 C C . TYR A 1 92 ? -5.761 -8.129 -1.697 1.00 96.50 92 TYR A C 1
ATOM 733 O O . TYR A 1 92 ? -4.669 -8.700 -1.614 1.00 96.50 92 TYR A O 1
ATOM 741 N N . ASN A 1 93 ? -6.837 -8.698 -2.219 1.00 95.19 93 ASN A N 1
ATOM 742 C CA . ASN A 1 93 ? -6.827 -10.002 -2.852 1.00 95.19 93 ASN A CA 1
ATOM 743 C C . ASN A 1 93 ? -7.658 -9.977 -4.135 1.00 95.19 93 ASN A C 1
ATOM 745 O O . ASN A 1 93 ? -8.720 -9.360 -4.199 1.00 95.19 93 ASN A O 1
ATOM 749 N N . VAL A 1 94 ? -7.166 -10.688 -5.145 1.00 95.19 94 VAL A N 1
ATOM 750 C CA . VAL A 1 94 ? -7.928 -11.015 -6.351 1.00 95.19 94 VAL A CA 1
ATOM 751 C C . VAL A 1 94 ? -8.666 -12.323 -6.045 1.00 95.19 94 VAL A C 1
AT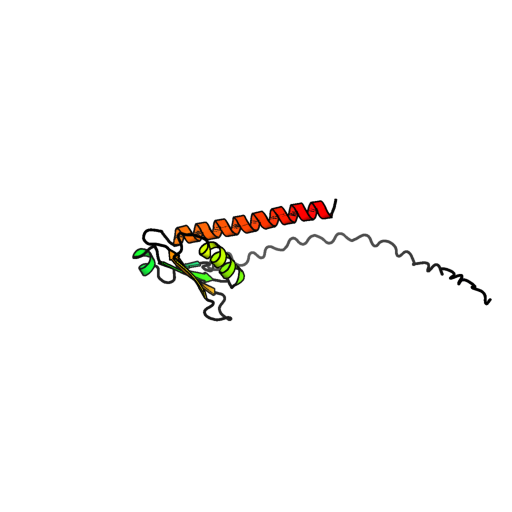OM 753 O O . VAL A 1 94 ? -7.997 -13.329 -5.798 1.00 95.19 94 VAL A O 1
ATOM 756 N N . PRO A 1 95 ? -10.010 -12.341 -5.976 1.00 93.56 95 PRO A N 1
ATOM 757 C CA . PRO A 1 95 ? -10.761 -13.550 -5.644 1.00 93.56 95 PRO A CA 1
ATOM 758 C C . PRO A 1 95 ? -10.570 -14.644 -6.700 1.00 93.56 95 PRO A C 1
ATOM 760 O O . PRO A 1 95 ? -10.439 -15.814 -6.346 1.00 93.56 95 PRO A O 1
ATOM 763 N N . HIS A 1 96 ? -10.515 -14.266 -7.981 1.00 95.31 96 HIS A N 1
ATOM 764 C CA . HIS A 1 96 ? -10.248 -15.176 -9.086 1.00 95.31 96 HIS A CA 1
ATOM 765 C C . HIS A 1 96 ? -9.652 -14.415 -10.289 1.00 95.31 96 HIS A C 1
ATOM 767 O O . HIS A 1 96 ? -10.178 -13.357 -10.613 1.00 95.31 96 HIS A O 1
ATOM 773 N N . PRO A 1 97 ? -8.621 -14.926 -10.999 1.00 92.50 97 PRO A N 1
ATOM 774 C CA . PRO A 1 97 ? -7.994 -14.212 -12.124 1.00 92.50 97 PRO A CA 1
ATOM 775 C C . PRO A 1 97 ? -8.894 -13.934 -13.339 1.00 92.50 97 PRO A C 1
ATOM 777 O O . PRO A 1 97 ? -8.532 -13.124 -14.177 1.00 92.50 97 PRO A O 1
ATOM 780 N N . LEU A 1 98 ? -10.027 -14.636 -13.468 1.00 93.94 98 LEU A N 1
ATOM 781 C CA . LEU A 1 98 ? -11.031 -14.391 -14.523 1.00 93.94 98 LEU A CA 1
ATOM 782 C C . LEU A 1 98 ? -12.121 -13.391 -14.105 1.00 93.94 98 LEU A C 1
ATOM 784 O O . LEU A 1 98 ? -13.043 -13.142 -14.875 1.00 93.94 98 LEU A O 1
ATOM 788 N N . GLU A 1 99 ? -12.076 -12.888 -12.873 1.00 91.12 99 GLU A N 1
ATOM 789 C CA . GLU A 1 99 ? -12.975 -11.839 -12.409 1.00 91.12 99 GLU A CA 1
ATOM 790 C C . GLU A 1 99 ? -12.181 -10.544 -12.275 1.00 91.12 99 GLU A C 1
ATOM 792 O O . GLU A 1 99 ? -11.300 -10.443 -11.422 1.00 91.12 99 GLU A O 1
ATOM 797 N N . ASP A 1 100 ? -12.535 -9.537 -13.070 1.00 91.69 100 ASP A N 1
ATOM 798 C CA . ASP A 1 100 ? -11.909 -8.217 -13.014 1.00 91.69 100 ASP A CA 1
ATOM 799 C C . ASP A 1 100 ? -12.443 -7.439 -11.806 1.00 91.69 100 ASP A C 1
ATOM 801 O O . ASP A 1 100 ? -13.228 -6.498 -11.926 1.00 91.69 100 ASP A O 1
ATOM 805 N N . LYS A 1 101 ? -12.088 -7.889 -10.602 1.00 94.06 101 LYS A N 1
ATOM 806 C CA . LYS A 1 101 ? -12.348 -7.175 -9.355 1.00 94.06 101 LYS A CA 1
ATOM 807 C C . LYS A 1 101 ? -11.305 -7.513 -8.302 1.00 94.06 101 LYS A C 1
ATOM 809 O O . LYS A 1 101 ? -10.847 -8.650 -8.200 1.00 94.06 101 LYS A O 1
ATOM 814 N N . ILE A 1 102 ? -11.014 -6.554 -7.435 1.00 96.00 102 ILE A N 1
ATOM 815 C CA . ILE A 1 102 ? -10.193 -6.765 -6.242 1.00 96.00 102 ILE A CA 1
ATOM 816 C C . ILE A 1 102 ? -10.982 -6.452 -4.982 1.00 96.00 102 ILE A C 1
ATOM 818 O O . ILE A 1 102 ? -11.792 -5.530 -4.934 1.00 96.00 102 ILE A O 1
ATOM 822 N N . LEU A 1 103 ? -10.721 -7.236 -3.944 1.00 95.75 103 LEU A N 1
ATOM 823 C CA . LEU A 1 103 ? -11.196 -6.988 -2.592 1.00 95.75 103 LEU A CA 1
ATOM 824 C C . LEU A 1 103 ? -10.076 -6.290 -1.831 1.00 95.75 103 LEU A C 1
ATOM 826 O O . LEU A 1 103 ? -8.991 -6.847 -1.692 1.00 95.75 103 LEU A O 1
ATOM 830 N N . PHE A 1 104 ? -10.323 -5.076 -1.359 1.00 95.81 104 PHE A N 1
ATOM 831 C CA . PHE A 1 104 ? -9.361 -4.259 -0.632 1.00 95.81 104 PHE A CA 1
ATOM 832 C C . PHE A 1 104 ? -9.831 -4.084 0.809 1.00 95.81 104 PHE A C 1
ATOM 834 O O . PHE A 1 104 ? -10.928 -3.588 1.044 1.00 95.81 104 PHE A O 1
ATOM 841 N N . ARG A 1 105 ? -9.012 -4.478 1.783 1.00 95.94 105 ARG A N 1
ATOM 842 C CA . ARG A 1 105 ? -9.322 -4.375 3.210 1.00 95.94 105 ARG A CA 1
ATOM 843 C C . ARG A 1 105 ? -8.360 -3.421 3.900 1.00 95.94 105 ARG A C 1
ATOM 845 O O . ARG A 1 105 ? -7.144 -3.562 3.769 1.00 95.94 105 ARG A O 1
ATOM 852 N N . VAL A 1 106 ? -8.919 -2.498 4.675 1.00 96.44 106 VAL A N 1
ATOM 853 C CA . VAL A 1 106 ? -8.197 -1.548 5.525 1.00 96.44 106 VAL A CA 1
ATOM 854 C C . VAL A 1 106 ? -8.741 -1.649 6.939 1.00 96.44 106 VAL A C 1
ATOM 856 O O . VAL A 1 106 ? -9.952 -1.677 7.142 1.00 96.44 106 VAL A O 1
ATOM 859 N N . GLN A 1 107 ? -7.835 -1.708 7.906 1.00 96.50 107 GLN A N 1
ATOM 860 C CA . GLN A 1 107 ? -8.137 -1.551 9.319 1.00 96.50 107 GLN A CA 1
ATOM 861 C C . GLN A 1 107 ? -7.257 -0.440 9.871 1.00 96.50 107 GLN A C 1
ATOM 863 O O . GLN A 1 107 ? -6.028 -0.485 9.743 1.00 96.50 107 GLN A O 1
ATOM 868 N N . THR A 1 108 ? -7.891 0.566 10.447 1.00 97.25 108 THR A N 1
ATOM 869 C CA . THR A 1 108 ? -7.238 1.680 11.127 1.00 97.25 108 THR A CA 1
ATOM 870 C C . THR A 1 108 ? -7.273 1.471 12.634 1.00 97.25 108 THR A C 1
ATOM 872 O O . THR A 1 108 ? -7.983 0.607 13.140 1.00 97.25 108 THR A O 1
ATOM 875 N N . LYS A 1 109 ? -6.486 2.264 13.360 1.00 95.81 109 LYS A N 1
ATOM 876 C CA . LYS A 1 109 ? -6.559 2.318 14.823 1.00 95.81 109 LYS A CA 1
ATOM 877 C C . LYS A 1 109 ? -7.946 2.771 15.287 1.00 95.81 109 LYS A C 1
ATOM 879 O O . LYS A 1 109 ? -8.624 3.532 14.591 1.00 95.81 109 LYS A O 1
ATOM 884 N N . ASP A 1 110 ? -8.313 2.361 16.500 1.00 92.31 110 ASP A N 1
ATOM 885 C CA . ASP A 1 110 ? -9.583 2.718 17.136 1.00 92.31 110 ASP A CA 1
ATOM 886 C C . ASP A 1 110 ? -9.864 4.229 17.061 1.00 92.31 110 ASP A C 1
ATOM 888 O O . ASP A 1 110 ? -9.032 5.063 17.428 1.00 92.31 110 ASP A O 1
ATOM 892 N N . GLY A 1 111 ? -11.065 4.584 16.598 1.00 91.62 111 GLY A N 1
ATOM 893 C CA . GLY A 1 111 ? -11.528 5.972 16.490 1.00 91.62 111 GLY A CA 1
ATOM 894 C C . GLY A 1 111 ? -11.133 6.706 15.204 1.00 91.62 111 GLY A C 1
ATOM 895 O O . GLY A 1 111 ? -11.563 7.842 15.018 1.00 91.62 111 GLY A O 1
ATOM 896 N N . ILE A 1 112 ? -10.366 6.080 14.306 1.00 94.88 112 ILE A N 1
ATOM 897 C CA . ILE A 1 112 ? -10.031 6.640 12.990 1.00 94.88 112 ILE A CA 1
ATOM 898 C C . ILE A 1 112 ? -10.918 5.995 11.926 1.00 94.88 112 ILE A C 1
ATOM 900 O O . ILE A 1 112 ? -11.033 4.773 11.875 1.00 94.88 112 ILE A O 1
ATOM 904 N N . ASN A 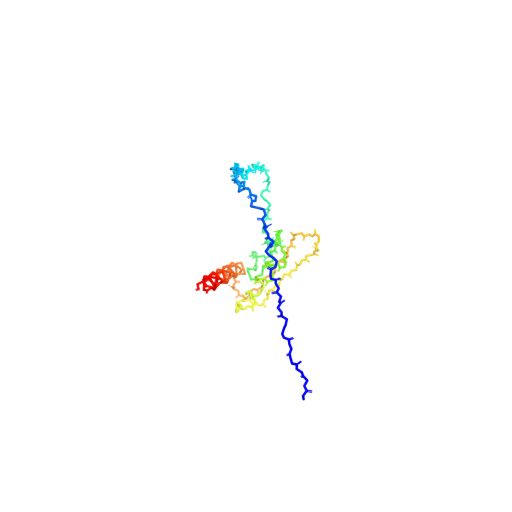1 113 ? -11.511 6.807 11.051 1.00 95.50 113 ASN A N 1
ATOM 905 C CA . ASN A 1 113 ? -12.339 6.327 9.950 1.00 95.50 113 ASN A CA 1
ATOM 906 C C . ASN A 1 113 ? -11.469 5.773 8.808 1.00 95.50 113 ASN A C 1
ATOM 908 O O . ASN A 1 113 ? -10.709 6.509 8.171 1.00 95.50 113 ASN A O 1
ATOM 912 N N . ALA A 1 114 ? -11.606 4.481 8.510 1.00 96.44 114 ALA A N 1
ATOM 913 C CA . ALA A 1 114 ? -10.836 3.812 7.467 1.00 96.44 114 ALA A CA 1
ATOM 914 C C . ALA A 1 114 ? -11.108 4.370 6.062 1.00 96.44 114 ALA A C 1
ATOM 916 O O . ALA A 1 114 ? -10.214 4.344 5.213 1.00 96.44 114 ALA A O 1
ATOM 917 N N . LEU A 1 115 ? -12.306 4.914 5.812 1.00 95.19 115 LEU A N 1
ATOM 918 C CA . LEU A 1 115 ? -12.639 5.535 4.530 1.00 95.19 115 LEU A CA 1
ATOM 919 C C . LEU A 1 115 ? -11.840 6.825 4.304 1.00 95.19 115 LEU A C 1
ATOM 921 O O . LEU A 1 115 ? -11.326 7.041 3.210 1.00 95.19 115 LEU A O 1
ATOM 925 N N . GLU A 1 116 ? -11.688 7.654 5.337 1.00 95.69 116 GLU A N 1
ATOM 926 C CA . GLU A 1 116 ? -10.915 8.903 5.260 1.00 95.69 116 GLU A CA 1
ATOM 927 C C . GLU A 1 116 ? -9.428 8.622 5.024 1.00 95.69 116 GLU A C 1
ATOM 929 O O . GLU A 1 116 ? -8.799 9.239 4.163 1.00 95.69 116 GLU A O 1
ATOM 934 N N . VAL A 1 117 ? -8.877 7.630 5.731 1.00 96.12 117 VAL A N 1
ATOM 935 C CA . VAL A 1 117 ? -7.487 7.192 5.542 1.00 96.12 117 VAL A CA 1
ATOM 936 C C . VAL A 1 117 ? -7.267 6.638 4.135 1.00 96.12 117 VAL A C 1
ATOM 938 O O . VAL A 1 117 ? -6.236 6.905 3.515 1.00 96.12 117 VAL A O 1
ATOM 941 N N . LEU A 1 118 ? -8.243 5.911 3.590 1.00 95.38 118 LEU A N 1
ATOM 942 C CA . LEU A 1 118 ? -8.167 5.421 2.222 1.00 95.38 118 LEU A CA 1
ATOM 943 C C . LEU A 1 118 ? -8.178 6.562 1.193 1.00 95.38 118 LEU A C 1
ATOM 945 O O . LEU A 1 118 ? -7.365 6.538 0.271 1.00 95.38 118 LEU A O 1
ATOM 949 N N . VAL A 1 119 ? -9.044 7.569 1.347 1.00 95.69 119 VAL A N 1
ATOM 950 C CA . VAL A 1 119 ? -9.071 8.750 0.459 1.00 95.69 119 VAL A CA 1
ATOM 951 C C . VAL A 1 119 ? -7.727 9.479 0.492 1.00 95.69 119 VAL A C 1
ATOM 953 O O . VAL A 1 119 ? -7.128 9.718 -0.555 1.00 95.69 119 VAL A O 1
ATOM 956 N N . LYS A 1 120 ? -7.181 9.716 1.689 1.00 96.31 120 LYS A N 1
ATOM 957 C CA . LYS A 1 120 ? -5.840 10.293 1.879 1.00 96.31 120 LYS A CA 1
ATOM 958 C C . LYS A 1 120 ? -4.745 9.469 1.191 1.00 96.31 120 LYS A C 1
ATOM 960 O O . LYS A 1 120 ? -3.765 10.021 0.682 1.00 96.31 120 LYS A O 1
ATOM 965 N N . ALA A 1 121 ? -4.882 8.142 1.161 1.00 96.00 121 ALA A N 1
ATOM 966 C CA . ALA A 1 121 ? -3.947 7.273 0.453 1.00 96.00 121 ALA A CA 1
ATOM 967 C C . ALA A 1 121 ? -4.046 7.429 -1.069 1.00 96.00 121 ALA A C 1
ATOM 969 O O . ALA A 1 121 ? -3.005 7.490 -1.721 1.00 96.00 121 ALA A O 1
ATOM 970 N N . PHE A 1 122 ? -5.251 7.552 -1.631 1.00 95.38 122 PHE A N 1
ATOM 971 C CA . PHE A 1 122 ? -5.436 7.851 -3.056 1.00 95.38 122 PHE A CA 1
ATOM 972 C C . PHE A 1 122 ? -4.817 9.198 -3.449 1.00 95.38 122 PHE A C 1
ATOM 974 O O . PHE A 1 122 ? -4.050 9.250 -4.408 1.00 95.38 122 PHE A O 1
ATOM 981 N N . GLU A 1 123 ? -5.058 10.253 -2.668 1.00 97.00 123 GLU A N 1
ATOM 982 C CA . GLU A 1 123 ? -4.438 11.570 -2.884 1.00 97.00 123 GLU A CA 1
ATOM 983 C C . GLU A 1 123 ? -2.903 11.489 -2.840 1.00 97.00 123 GLU A C 1
ATOM 985 O O . GLU A 1 123 ? -2.200 12.079 -3.660 1.00 97.00 123 GLU A O 1
ATOM 990 N N . SER A 1 124 ? -2.357 10.704 -1.909 1.00 96.12 124 SER A N 1
ATOM 991 C CA . SER A 1 124 ? -0.910 10.490 -1.804 1.00 96.12 124 SER A CA 1
ATOM 992 C C . SER A 1 124 ? -0.344 9.735 -3.017 1.00 96.12 124 SER A C 1
ATOM 994 O O . SER A 1 124 ? 0.748 10.059 -3.484 1.00 96.12 124 SER A O 1
ATOM 996 N N . VAL A 1 125 ? -1.068 8.743 -3.553 1.00 96.06 125 VAL A N 1
ATOM 997 C CA . VAL A 1 125 ? -0.686 8.040 -4.795 1.00 96.06 125 VAL A CA 1
ATOM 998 C C . VAL A 1 125 ? -0.663 9.015 -5.977 1.00 96.06 125 VAL A C 1
ATOM 1000 O O . VAL A 1 125 ? 0.316 9.042 -6.726 1.00 96.06 125 VAL A O 1
ATOM 1003 N N . GLU A 1 126 ? -1.689 9.858 -6.115 1.00 96.69 126 GLU A N 1
ATOM 1004 C CA . GLU A 1 126 ? -1.763 10.887 -7.158 1.00 96.69 126 GLU A CA 1
ATOM 1005 C C . GLU A 1 126 ? -0.571 11.856 -7.087 1.00 96.69 126 GLU A C 1
ATOM 1007 O O . GLU A 1 126 ? 0.095 12.113 -8.094 1.00 96.69 126 GLU A O 1
ATOM 1012 N N . GLN A 1 127 ? -0.225 12.331 -5.887 1.00 97.19 127 GLN A N 1
ATOM 1013 C CA . GLN A 1 127 ? 0.935 13.203 -5.669 1.00 97.19 127 GLN A CA 1
ATOM 1014 C C . GLN A 1 127 ? 2.261 12.536 -6.059 1.00 97.19 127 GLN A C 1
ATOM 1016 O O . GLN A 1 127 ? 3.133 13.181 -6.655 1.00 97.19 127 GLN A O 1
ATOM 1021 N N . VAL A 1 128 ? 2.428 11.245 -5.750 1.00 96.69 128 VAL A N 1
ATOM 1022 C CA . VAL A 1 128 ? 3.618 10.478 -6.146 1.00 96.69 128 VAL A CA 1
ATOM 1023 C C . VAL A 1 128 ? 3.719 10.408 -7.668 1.00 96.69 128 VAL A C 1
ATOM 1025 O O . VAL A 1 128 ? 4.781 10.706 -8.217 1.00 96.69 128 VAL A O 1
ATOM 1028 N N . PHE A 1 129 ? 2.627 10.079 -8.359 1.00 96.62 129 PHE A N 1
ATOM 1029 C CA . PHE A 1 129 ? 2.613 10.007 -9.821 1.00 96.62 129 PHE A CA 1
ATOM 1030 C C . PHE A 1 129 ? 2.852 11.368 -10.483 1.00 96.62 129 PHE A C 1
ATOM 1032 O O . PHE A 1 129 ? 3.659 11.452 -11.408 1.00 96.62 129 PHE A O 1
ATOM 1039 N N . SER A 1 130 ? 2.258 12.443 -9.961 1.00 97.81 130 SER A N 1
ATOM 1040 C CA . SER A 1 130 ? 2.523 13.814 -10.415 1.00 97.81 130 SER A CA 1
ATOM 1041 C C . SER A 1 130 ? 4.001 14.197 -10.252 1.00 97.81 130 SER A C 1
ATOM 1043 O O . SER A 1 130 ? 4.635 14.711 -11.175 1.00 97.81 130 SER A O 1
ATOM 1045 N N . THR A 1 131 ? 4.608 13.839 -9.115 1.00 98.12 131 THR A N 1
ATOM 1046 C CA . THR A 1 131 ? 6.037 14.081 -8.861 1.00 98.12 131 THR A CA 1
ATOM 1047 C C . THR A 1 131 ? 6.937 13.289 -9.813 1.00 98.12 131 THR A C 1
ATOM 1049 O O . THR A 1 131 ? 7.950 13.810 -10.284 1.00 98.12 131 THR A O 1
ATOM 1052 N N . ILE A 1 132 ? 6.600 12.024 -10.089 1.00 98.06 132 ILE A N 1
ATOM 1053 C CA . ILE A 1 132 ? 7.340 11.186 -11.045 1.00 98.06 132 ILE A CA 1
ATOM 1054 C C . ILE A 1 132 ? 7.255 11.794 -12.446 1.00 98.06 132 ILE A C 1
ATOM 1056 O O . ILE A 1 132 ? 8.291 11.942 -13.094 1.00 98.06 132 ILE A O 1
ATOM 1060 N N . ARG A 1 133 ? 6.056 12.202 -12.877 1.00 98.06 133 ARG A N 1
ATOM 1061 C CA . ARG A 1 133 ? 5.829 12.850 -14.171 1.00 98.06 133 ARG A CA 1
ATOM 1062 C C . ARG A 1 133 ? 6.666 14.119 -14.326 1.00 98.06 133 ARG A C 1
ATOM 1064 O O . ARG A 1 133 ? 7.439 14.206 -15.272 1.00 98.06 133 ARG A O 1
ATOM 1071 N N . GLY A 1 134 ? 6.603 15.039 -13.362 1.00 98.19 134 GLY A N 1
ATOM 1072 C CA . GLY A 1 134 ? 7.371 16.287 -13.429 1.00 98.19 134 GLY A CA 1
ATOM 1073 C C . GLY A 1 134 ? 8.889 16.063 -13.455 1.00 98.19 134 GLY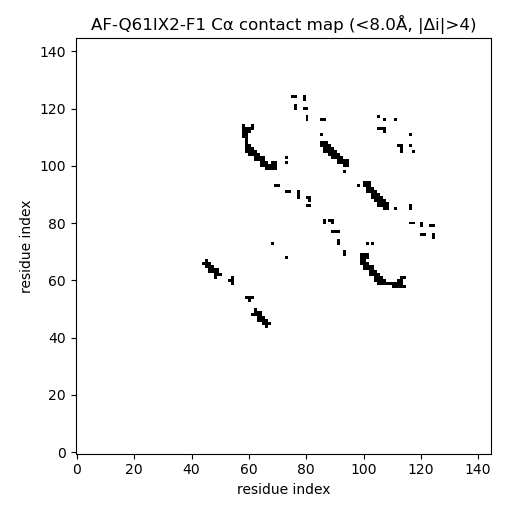 A C 1
ATOM 1074 O O . GLY A 1 134 ? 9.612 16.741 -14.182 1.00 98.19 134 GLY A O 1
ATOM 1075 N N . LYS A 1 135 ? 9.400 15.069 -12.712 1.00 98.12 135 LYS A N 1
ATOM 1076 C CA . LYS A 1 135 ? 10.826 14.695 -12.769 1.00 98.12 135 LYS A CA 1
ATOM 1077 C C . LYS A 1 135 ? 11.218 14.080 -14.109 1.00 98.12 135 LYS A C 1
ATOM 1079 O O . LYS A 1 135 ? 12.330 14.322 -14.574 1.00 98.12 135 LYS A O 1
ATOM 1084 N N . PHE A 1 136 ? 10.339 13.272 -14.694 1.00 98.31 136 PHE A N 1
ATOM 1085 C CA . PHE A 1 136 ? 10.561 12.666 -16.000 1.00 98.31 136 PHE A CA 1
ATOM 1086 C C . PHE A 1 136 ? 10.595 13.729 -17.104 1.00 98.31 136 PHE A C 1
ATOM 1088 O O . PHE A 1 136 ? 11.555 13.758 -17.867 1.00 98.31 136 PHE A O 1
ATOM 1095 N N . GLU A 1 137 ? 9.621 14.642 -17.134 1.00 97.62 137 GLU A N 1
ATOM 1096 C CA . GLU A 1 137 ? 9.554 15.751 -18.098 1.00 97.62 137 GLU A CA 1
ATOM 1097 C C . GLU A 1 137 ? 10.806 16.646 -18.010 1.00 97.62 137 GLU A C 1
ATOM 1099 O O . GLU A 1 137 ? 11.477 16.862 -19.017 1.00 97.62 137 GLU A O 1
ATOM 1104 N N . ALA A 1 138 ? 11.225 17.044 -16.803 1.00 97.19 138 ALA A N 1
ATOM 1105 C CA . ALA A 1 138 ? 12.446 17.837 -16.614 1.00 97.19 138 ALA A CA 1
ATOM 1106 C C . ALA A 1 138 ? 13.733 17.103 -17.051 1.00 97.19 138 ALA A C 1
ATOM 1108 O O . ALA A 1 138 ? 14.672 17.713 -17.568 1.00 97.19 138 ALA A O 1
ATOM 1109 N N . ALA A 1 139 ? 13.810 15.784 -16.833 1.00 97.62 139 ALA A N 1
ATOM 1110 C CA . ALA A 1 139 ? 14.940 14.976 -17.288 1.00 97.62 139 ALA A CA 1
ATOM 1111 C C . ALA A 1 139 ? 14.942 14.797 -18.814 1.00 97.62 139 ALA A C 1
ATOM 1113 O O . ALA A 1 139 ? 16.011 14.798 -19.426 1.00 97.62 139 ALA A O 1
ATOM 1114 N N . TYR A 1 140 ? 13.758 14.672 -19.416 1.00 97.38 140 TYR A N 1
ATOM 1115 C CA . TYR A 1 140 ? 13.575 14.569 -20.858 1.00 97.38 140 TYR A CA 1
ATOM 1116 C C . TYR A 1 140 ? 13.988 15.864 -21.566 1.00 97.38 140 TYR A C 1
ATOM 1118 O O . TYR A 1 140 ? 14.799 15.813 -22.488 1.00 97.38 140 TYR A O 1
ATOM 1126 N N . GLU A 1 141 ? 13.555 17.028 -21.077 1.00 96.69 141 GLU A N 1
ATOM 1127 C CA . GLU A 1 141 ? 13.983 18.335 -21.599 1.00 96.69 141 GLU A CA 1
ATOM 1128 C C . GLU A 1 141 ? 15.507 18.504 -21.541 1.00 96.69 141 GLU A C 1
ATOM 1130 O O . GLU A 1 141 ? 16.133 18.907 -22.521 1.00 96.69 141 GLU A O 1
ATOM 1135 N N . LYS A 1 142 ? 16.128 18.102 -20.424 1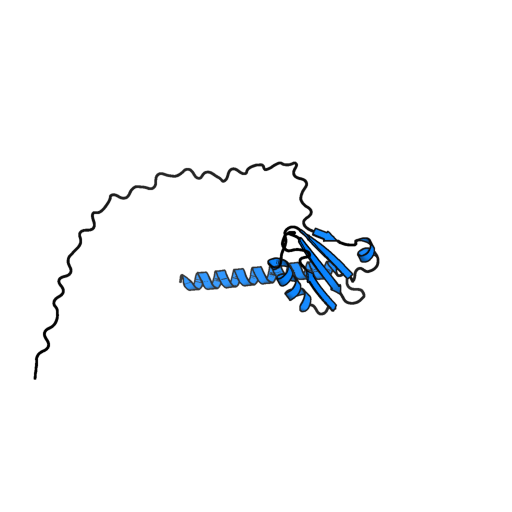.00 96.19 142 LYS A N 1
ATOM 1136 C CA . LYS A 1 142 ? 17.590 18.106 -20.268 1.00 96.19 142 LYS A CA 1
ATOM 1137 C C . LYS A 1 142 ? 18.307 17.145 -21.228 1.00 96.19 142 LYS A C 1
ATOM 1139 O O . LYS A 1 142 ? 19.492 17.327 -21.466 1.00 96.19 142 LYS A O 1
ATOM 1144 N N . SER A 1 143 ? 17.636 16.107 -21.728 1.00 94.81 143 SER A N 1
ATOM 1145 C CA . SER A 1 143 ? 18.235 15.147 -22.666 1.00 94.81 143 SER A CA 1
ATOM 1146 C C . SER A 1 143 ? 18.234 15.627 -24.120 1.00 94.81 143 SER A C 1
ATOM 1148 O O . SER A 1 143 ? 19.021 15.122 -24.917 1.00 94.81 143 SER A O 1
ATOM 1150 N N . ILE A 1 144 ? 17.361 16.584 -24.457 1.00 93.44 144 ILE A N 1
ATOM 1151 C CA . ILE A 1 144 ? 17.264 17.182 -25.797 1.00 93.44 144 ILE A CA 1
ATOM 1152 C C . ILE A 1 144 ? 18.200 18.395 -25.937 1.00 93.44 144 ILE A C 1
ATOM 1154 O O . ILE A 1 144 ? 18.661 18.677 -27.043 1.00 93.44 144 ILE A O 1
ATOM 1158 N N . ALA A 1 145 ? 18.465 19.106 -24.835 1.00 74.62 145 ALA A N 1
ATOM 1159 C CA . ALA A 1 145 ? 19.375 20.255 -24.773 1.00 74.62 145 ALA A CA 1
ATOM 1160 C C . ALA A 1 145 ? 20.854 19.842 -24.680 1.00 74.62 145 ALA A C 1
ATOM 1162 O O . ALA A 1 145 ? 21.684 20.529 -25.318 1.00 74.62 145 ALA A O 1
#

Solvent-accessible surface area (backbone atoms only — not comparable to full-atom values): 9014 Å² total; per-residue (Å²): 142,85,84,89,79,85,86,83,82,79,83,78,80,77,81,74,80,81,71,76,82,75,74,79,72,82,72,76,80,74,67,79,75,75,73,81,74,55,102,75,65,77,80,75,72,52,65,45,65,75,52,60,71,58,30,75,76,39,46,22,46,40,46,35,37,33,44,79,41,55,69,72,61,49,52,55,45,45,59,50,41,76,70,39,91,59,46,77,44,72,49,67,46,67,88,42,97,90,47,63,33,27,41,39,38,38,27,29,44,91,93,38,50,24,66,60,56,48,52,55,29,52,55,50,51,53,51,52,53,52,52,51,49,55,53,48,52,56,50,51,55,63,69,76,106

pLDDT: mean 80.97, std 21.6, range [38.62, 98.31]